Protein AF-A0A9E1NMP4-F1 (afdb_monomer_lite)

Radius of gyration: 29.99 Å; chains: 1; bounding box: 63×59×65 Å

Secondary structure (DSSP, 8-state):
------EEEETTEEEEGGGS-HHHHHHHHHHHHHHHHHHHHHHHHHHHHHHHHHHHHHHHHHSPP--------------

Foldseek 3Di:
DDPPQCWDADPNDIDGPVPDDPVRVVVVVVVVVVVVVVVVVVVVVVVVVVVVVVVVVVVVVPDPPPPCPPPVPPDPPDD

pLDDT: mean 82.52, std 18.63, range [37.88, 98.75]

Structure (mmCIF, N/CA/C/O backbone):
data_AF-A0A9E1NMP4-F1
#
_entry.id   AF-A0A9E1NMP4-F1
#
loop_
_atom_site.group_PDB
_atom_site.id
_atom_site.type_symbol
_atom_site.label_atom_id
_atom_site.label_alt_id
_atom_site.label_comp_id
_atom_site.label_asym_id
_atom_site.label_entity_id
_atom_site.label_seq_id
_atom_site.pdbx_PDB_ins_code
_atom_site.Cartn_x
_atom_site.Cartn_y
_atom_site.Cartn_z
_atom_site.occupancy
_atom_site.B_iso_or_equiv
_atom_site.auth_seq_id
_atom_site.auth_comp_id
_atom_site.auth_asym_id
_atom_site.auth_atom_id
_atom_site.pdbx_PDB_model_num
ATOM 1 N N . MET A 1 1 ? -36.051 15.106 17.320 1.00 37.88 1 MET A N 1
ATOM 2 C CA . MET A 1 1 ? -34.581 15.147 17.309 1.00 37.88 1 MET A CA 1
ATOM 3 C C . MET A 1 1 ? -34.150 13.788 16.818 1.00 37.88 1 MET A C 1
ATOM 5 O O . MET A 1 1 ? -34.469 12.815 17.483 1.00 37.88 1 MET A O 1
ATOM 9 N N . SER A 1 2 ? -33.625 13.711 15.601 1.00 45.06 2 SER A N 1
ATOM 10 C CA . SER A 1 2 ? -33.155 12.452 15.028 1.00 45.06 2 SER A CA 1
ATOM 11 C C . SER A 1 2 ? -31.834 12.125 15.714 1.00 45.06 2 SER A C 1
ATOM 13 O O . SER A 1 2 ? -30.872 12.868 15.546 1.00 45.06 2 SER A O 1
ATOM 15 N N . GLU A 1 3 ? -31.820 11.103 16.560 1.00 53.88 3 GLU A N 1
ATOM 16 C CA . GLU A 1 3 ? -30.581 10.561 17.114 1.00 53.88 3 GLU A CA 1
ATOM 17 C C . GLU A 1 3 ? -29.827 9.900 15.953 1.00 53.88 3 GLU A C 1
ATOM 19 O O . GLU A 1 3 ? -30.223 8.841 15.472 1.00 53.88 3 GLU A O 1
ATOM 24 N N . GLU A 1 4 ? -28.799 10.570 15.426 1.00 60.09 4 GLU A N 1
ATOM 25 C CA . GLU A 1 4 ? -27.826 9.922 14.547 1.00 60.09 4 GLU A CA 1
ATOM 26 C C . GLU A 1 4 ? -26.949 9.028 15.422 1.00 60.09 4 GLU A C 1
ATOM 28 O O . GLU A 1 4 ? -26.002 9.486 16.057 1.00 60.09 4 GLU A O 1
ATOM 33 N N . THR A 1 5 ? -27.308 7.750 15.503 1.00 60.91 5 THR A N 1
ATOM 34 C CA . THR A 1 5 ? -26.467 6.720 16.112 1.00 60.91 5 THR A CA 1
ATOM 35 C C . THR A 1 5 ? -25.198 6.597 15.280 1.00 60.91 5 THR A C 1
ATOM 37 O O . THR A 1 5 ? -25.242 6.151 14.132 1.00 60.91 5 THR A O 1
ATOM 40 N N . ASN A 1 6 ? -24.075 7.034 15.837 1.00 79.94 6 ASN A N 1
ATOM 41 C CA . ASN A 1 6 ? -22.797 7.047 15.145 1.00 79.94 6 ASN A CA 1
ATOM 42 C C . ASN A 1 6 ? -22.224 5.620 15.187 1.00 79.94 6 ASN A C 1
ATOM 44 O O . ASN A 1 6 ? -21.576 5.238 16.159 1.00 79.94 6 ASN A O 1
ATOM 48 N N . THR A 1 7 ? -22.540 4.788 14.193 1.00 84.00 7 THR A N 1
ATOM 49 C CA . THR A 1 7 ? -22.095 3.390 14.148 1.00 84.00 7 THR A CA 1
ATOM 50 C C . THR A 1 7 ? -20.828 3.228 13.311 1.00 84.00 7 THR A C 1
ATOM 52 O O . THR A 1 7 ? -20.615 3.919 12.314 1.00 84.00 7 THR A O 1
ATOM 55 N N . ILE A 1 8 ? -19.957 2.309 13.725 1.00 84.38 8 ILE A N 1
ATOM 56 C CA . ILE A 1 8 ? -18.781 1.885 12.959 1.00 84.38 8 ILE A CA 1
ATOM 57 C C . ILE A 1 8 ? -18.853 0.389 12.697 1.00 84.38 8 ILE A C 1
ATOM 59 O O . ILE A 1 8 ? -19.357 -0.372 13.519 1.00 84.38 8 ILE A O 1
ATOM 63 N N . THR A 1 9 ? -18.324 -0.043 11.558 1.00 85.12 9 THR A N 1
ATOM 64 C CA . THR A 1 9 ? -18.189 -1.468 11.246 1.00 85.12 9 THR A CA 1
ATOM 65 C C . THR A 1 9 ? -16.739 -1.894 11.439 1.00 85.12 9 THR A C 1
ATOM 67 O O . THR A 1 9 ? -15.846 -1.312 10.826 1.00 85.12 9 THR A O 1
ATOM 70 N N . ILE A 1 10 ? -16.509 -2.896 12.287 1.00 82.25 10 ILE A N 1
ATOM 71 C CA . ILE A 1 10 ? -15.205 -3.540 12.504 1.00 82.25 10 ILE A CA 1
ATOM 72 C C . ILE A 1 10 ? -15.420 -5.048 12.349 1.00 82.25 10 ILE A C 1
ATOM 74 O O . ILE A 1 10 ? -16.326 -5.594 12.975 1.00 82.25 10 ILE A O 1
ATOM 78 N N . ASP A 1 11 ? -14.614 -5.720 11.521 1.00 81.06 11 ASP A N 1
ATOM 79 C CA . ASP A 1 11 ? -14.707 -7.172 11.269 1.00 81.06 11 ASP A CA 1
ATOM 80 C C . ASP A 1 11 ? -16.134 -7.651 10.919 1.00 81.06 11 ASP A C 1
ATOM 82 O O . ASP A 1 11 ? -16.644 -8.618 11.492 1.00 81.06 11 ASP A O 1
ATOM 86 N N . ASP A 1 12 ? -16.809 -6.932 10.014 1.00 83.00 12 ASP A N 1
ATOM 87 C CA . ASP A 1 12 ? -18.196 -7.189 9.581 1.00 83.00 12 ASP A CA 1
ATOM 88 C C . ASP A 1 12 ? -19.256 -7.111 10.700 1.00 83.00 12 ASP A C 1
ATOM 90 O O . ASP A 1 12 ? -20.394 -7.560 10.533 1.00 83.00 12 ASP A O 1
ATOM 94 N N . LYS A 1 13 ? -18.912 -6.515 11.847 1.00 84.00 13 LYS A N 1
ATOM 95 C CA . LYS A 1 13 ? -19.841 -6.238 12.946 1.00 84.00 13 LYS A CA 1
ATOM 96 C C . LYS A 1 13 ? -20.024 -4.746 13.132 1.00 84.00 13 LYS A C 1
ATOM 98 O O . LYS A 1 13 ? -19.062 -3.985 13.160 1.00 84.00 13 LYS A O 1
ATOM 103 N N . GLU A 1 14 ? -21.275 -4.350 13.296 1.00 87.69 14 GLU A N 1
ATOM 104 C CA . GLU A 1 14 ? -21.654 -2.975 13.571 1.00 87.69 14 GLU A CA 1
ATOM 105 C C . GLU A 1 14 ? -21.615 -2.707 15.081 1.00 87.69 14 GLU A C 1
ATOM 107 O O . GLU A 1 14 ? -22.174 -3.465 15.878 1.00 87.69 14 GLU A O 1
ATOM 112 N N . TYR A 1 15 ? -20.943 -1.627 15.464 1.00 84.62 15 TYR A N 1
ATOM 113 C CA . TYR A 1 15 ? -20.803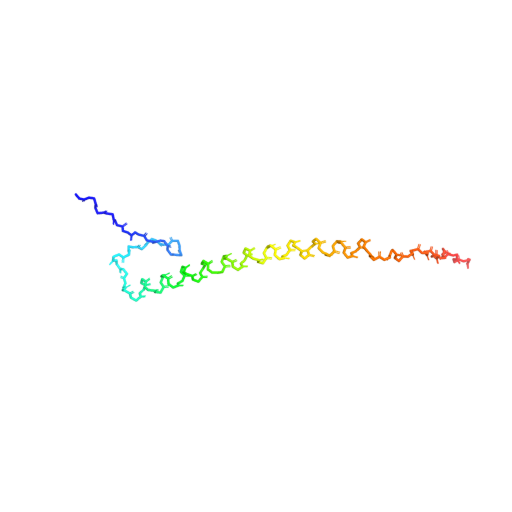 -1.164 16.838 1.00 84.62 15 TYR A CA 1
ATOM 114 C C . TYR A 1 15 ? -21.280 0.281 16.928 1.00 84.62 15 TYR A C 1
ATOM 116 O O . TYR A 1 15 ? -20.889 1.113 16.111 1.00 84.62 15 TYR A O 1
ATOM 124 N N . SER A 1 16 ? -22.087 0.601 17.937 1.00 87.75 16 SER A N 1
ATOM 125 C CA . SER A 1 16 ? -22.369 1.995 18.278 1.00 87.75 16 SER A CA 1
ATOM 126 C C . SER A 1 16 ? -21.124 2.614 18.904 1.00 87.75 16 SER A C 1
ATOM 128 O O . SER A 1 16 ? -20.593 2.072 19.874 1.00 87.75 16 SER A O 1
ATOM 130 N N . LEU A 1 17 ? -20.656 3.753 18.389 1.00 82.81 17 LEU A N 1
ATOM 131 C CA . LEU A 1 17 ? -19.557 4.493 19.013 1.00 82.81 17 LEU A CA 1
ATOM 132 C C . LEU A 1 17 ? -19.903 4.890 20.447 1.00 82.81 17 LEU A C 1
ATOM 134 O O . LEU A 1 17 ? -19.013 4.943 21.288 1.00 82.81 17 LEU A O 1
ATOM 138 N N . ASP A 1 18 ? -21.173 5.131 20.751 1.00 84.81 18 ASP A N 1
ATOM 139 C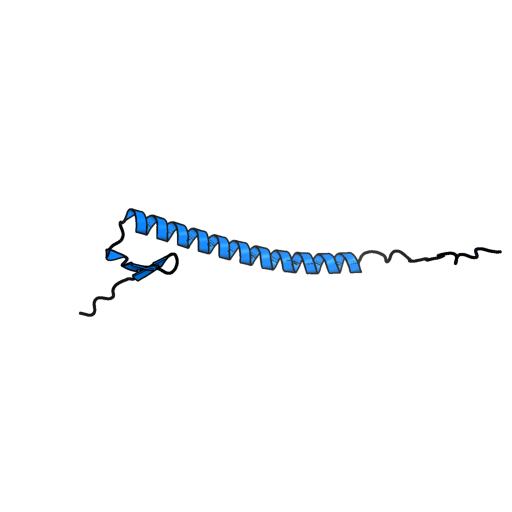 CA . ASP A 1 18 ? -21.602 5.521 22.094 1.00 84.81 18 ASP A CA 1
ATOM 140 C C . ASP A 1 18 ? -21.450 4.378 23.112 1.00 84.81 18 ASP A C 1
ATOM 142 O O . ASP A 1 18 ? -21.241 4.640 24.295 1.00 84.81 18 ASP A O 1
ATOM 146 N N . ASP A 1 19 ? -21.451 3.126 22.640 1.00 86.69 19 ASP A N 1
ATOM 147 C CA . ASP A 1 19 ? -21.279 1.926 23.468 1.00 86.69 19 ASP A CA 1
ATOM 148 C C . ASP A 1 19 ? -19.800 1.536 23.663 1.00 86.69 19 ASP A C 1
ATOM 150 O O . ASP A 1 19 ? -19.486 0.636 24.448 1.00 86.69 19 ASP A O 1
ATOM 154 N N . LEU A 1 20 ? -18.872 2.193 22.957 1.00 86.81 20 LEU A N 1
ATOM 155 C CA . LEU A 1 20 ? -17.435 1.921 23.044 1.00 86.81 20 LEU A CA 1
ATOM 156 C C . LEU A 1 20 ? -16.754 2.788 24.107 1.00 86.81 20 LEU A C 1
ATOM 158 O O . LEU A 1 20 ? -17.070 3.970 24.269 1.00 86.81 20 LEU A O 1
ATOM 162 N N . SER A 1 21 ? -15.749 2.217 24.780 1.00 90.69 21 SER A N 1
ATOM 163 C CA . SER A 1 21 ? -14.915 2.971 25.721 1.00 90.69 21 SER A CA 1
ATOM 164 C C . SER A 1 21 ? -14.063 4.024 25.004 1.00 90.69 21 SER A C 1
ATOM 166 O O . SER A 1 21 ? -13.751 3.894 23.815 1.00 90.69 21 SER A O 1
ATOM 168 N N . ASP A 1 22 ? -13.654 5.065 25.729 1.00 89.94 22 ASP A N 1
ATOM 169 C CA . ASP A 1 22 ? -12.814 6.135 25.180 1.00 89.94 22 ASP A CA 1
ATOM 170 C C . ASP A 1 22 ? -11.433 5.620 24.740 1.00 89.94 22 ASP A C 1
ATOM 172 O O . ASP A 1 22 ? -10.884 6.065 23.725 1.00 89.94 22 ASP A O 1
ATOM 176 N N . GLU A 1 23 ? -10.894 4.617 25.438 1.00 92.38 23 GLU A N 1
ATOM 177 C CA . GLU A 1 23 ? -9.673 3.921 25.031 1.00 92.38 23 GLU A CA 1
ATOM 178 C C . GLU A 1 23 ? -9.878 3.182 23.705 1.00 92.38 23 GLU A C 1
ATOM 180 O O . GLU A 1 23 ? -9.061 3.310 22.796 1.00 92.38 23 GLU A O 1
ATOM 185 N N . CYS A 1 24 ? -10.998 2.468 23.549 1.00 90.12 24 CYS A N 1
ATOM 186 C CA . CYS A 1 24 ? -11.306 1.745 22.316 1.00 90.12 24 CYS A CA 1
ATOM 187 C C . CYS A 1 24 ? -11.417 2.700 21.118 1.00 90.12 24 CYS A C 1
ATOM 189 O O . CYS A 1 24 ? -10.821 2.450 20.070 1.00 90.12 24 CYS A O 1
ATOM 191 N N . LYS A 1 25 ? -12.094 3.842 21.291 1.00 89.25 25 LYS A N 1
ATOM 192 C CA . LYS A 1 25 ? -12.181 4.896 20.264 1.00 89.25 25 LYS A CA 1
ATOM 193 C C . LYS A 1 25 ? -10.803 5.424 19.861 1.00 89.25 25 LYS A C 1
ATOM 195 O O . LYS A 1 25 ? -10.559 5.648 18.677 1.00 89.25 25 LYS A O 1
ATOM 200 N N . THR A 1 26 ? -9.905 5.602 20.828 1.00 93.19 26 THR A N 1
ATOM 201 C CA . THR A 1 26 ? -8.534 6.080 20.586 1.00 93.19 26 THR A CA 1
ATOM 202 C C . THR A 1 26 ? -7.722 5.075 19.767 1.00 93.19 26 THR A C 1
ATOM 204 O O . THR A 1 26 ? -7.028 5.454 18.817 1.00 93.19 26 THR A O 1
ATOM 207 N N . GLU A 1 27 ? -7.840 3.787 20.085 1.00 92.94 27 GLU A N 1
ATOM 208 C CA . GLU A 1 27 ? -7.180 2.723 19.322 1.00 92.94 27 GLU A CA 1
ATOM 209 C C . GLU A 1 27 ? -7.741 2.616 17.899 1.00 92.94 27 GLU A C 1
ATOM 211 O O . GLU A 1 27 ? -6.973 2.506 16.946 1.00 92.94 27 GLU A O 1
ATOM 216 N N . ILE A 1 28 ? -9.060 2.745 17.719 1.00 90.56 28 ILE A N 1
ATOM 217 C CA . ILE A 1 28 ? -9.692 2.757 16.388 1.00 90.56 28 ILE A CA 1
ATOM 218 C C . ILE A 1 28 ? -9.165 3.919 15.538 1.00 90.56 28 ILE A C 1
ATOM 220 O O . ILE A 1 28 ? -8.815 3.722 14.375 1.00 90.56 28 ILE A O 1
ATOM 224 N N . GLN A 1 29 ? -9.056 5.121 16.108 1.00 91.38 29 GLN A N 1
ATOM 225 C CA . GLN A 1 29 ? -8.480 6.270 15.399 1.00 91.38 29 GLN A CA 1
ATOM 226 C C . GLN A 1 29 ? -7.017 6.023 15.009 1.00 91.38 29 GLN A C 1
ATOM 228 O O . GLN A 1 29 ? -6.606 6.339 13.890 1.00 91.38 29 GLN A O 1
ATOM 233 N N . SER A 1 30 ? -6.236 5.430 15.913 1.00 95.06 30 SER A N 1
ATOM 234 C CA . SER A 1 30 ? -4.833 5.087 15.661 1.00 95.06 30 SER A CA 1
ATOM 235 C C . SER A 1 30 ? -4.695 4.026 14.567 1.00 95.06 30 SER A C 1
ATOM 237 O O . SER A 1 30 ? -3.814 4.136 13.711 1.00 95.06 30 SER A O 1
ATOM 239 N N . LEU A 1 31 ? -5.593 3.037 14.546 1.00 93.38 31 LEU A N 1
ATOM 240 C CA . LEU A 1 31 ? -5.654 2.010 13.511 1.00 93.38 31 LEU A CA 1
ATOM 241 C C . LEU A 1 31 ? -5.976 2.623 12.144 1.00 93.38 31 LEU A C 1
ATOM 243 O O . LEU A 1 31 ? -5.211 2.427 11.203 1.00 93.38 31 LEU A O 1
ATOM 247 N N . GLN A 1 32 ? -7.032 3.435 12.051 1.00 91.94 32 GLN A N 1
ATOM 248 C CA . GLN A 1 32 ? -7.418 4.121 10.810 1.00 91.94 32 GLN A CA 1
ATOM 249 C C . GLN A 1 32 ? -6.294 5.011 10.266 1.00 91.94 32 GLN A C 1
ATOM 251 O O . GLN A 1 32 ? -6.050 5.061 9.058 1.00 91.94 32 GLN A O 1
ATOM 256 N N . PHE A 1 33 ? -5.571 5.695 11.156 1.00 96.38 33 PHE A N 1
ATOM 257 C CA . PHE A 1 33 ? -4.394 6.466 10.774 1.00 96.38 33 PHE A CA 1
ATOM 258 C C . PHE A 1 33 ? -3.300 5.573 10.166 1.00 96.38 33 PHE A C 1
ATOM 260 O O . PHE A 1 33 ? -2.777 5.877 9.090 1.00 96.38 33 PHE A O 1
ATOM 267 N N . CYS A 1 34 ? -2.979 4.451 10.819 1.00 97.69 34 CYS A N 1
ATOM 268 C CA . CYS A 1 34 ? -1.996 3.492 10.314 1.00 97.69 34 CYS A CA 1
ATOM 269 C C . CYS A 1 34 ? -2.406 2.909 8.954 1.00 97.69 34 CYS A C 1
ATOM 2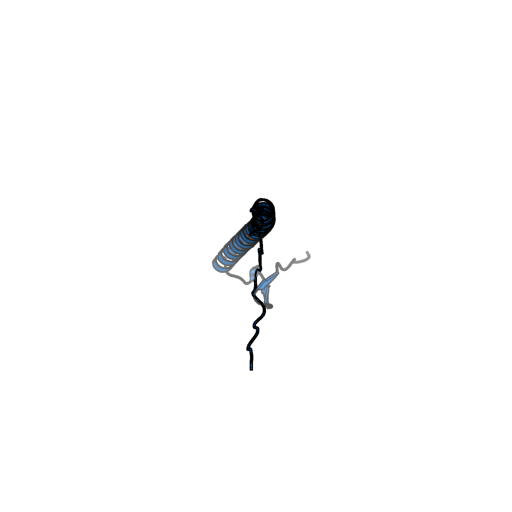71 O O . CYS A 1 34 ? -1.574 2.823 8.049 1.00 97.69 34 CYS A O 1
ATOM 273 N N . GLU A 1 35 ? -3.677 2.549 8.782 1.00 96.06 35 GLU A N 1
ATOM 274 C CA . GLU A 1 35 ? -4.218 2.051 7.513 1.00 96.06 35 GLU A CA 1
ATOM 275 C C . GLU A 1 35 ? -4.071 3.081 6.387 1.00 96.06 35 GLU A C 1
ATOM 277 O O . GLU A 1 35 ? -3.633 2.741 5.282 1.00 96.06 35 GLU A O 1
ATOM 282 N N . GLY A 1 36 ? -4.350 4.356 6.675 1.00 97.56 36 GLY A N 1
ATOM 283 C CA . GLY A 1 36 ? -4.133 5.456 5.737 1.00 97.56 36 GLY A CA 1
ATOM 284 C C . GLY A 1 36 ? -2.670 5.585 5.303 1.00 97.56 36 GLY A C 1
ATOM 285 O O . GLY A 1 36 ? -2.378 5.715 4.107 1.00 97.56 36 GLY A O 1
ATOM 286 N N . GLU A 1 37 ? -1.727 5.484 6.242 1.00 98.56 37 GLU A N 1
ATOM 287 C CA . GLU A 1 37 ? -0.298 5.525 5.915 1.00 98.56 37 GLU A CA 1
ATOM 288 C C . GLU A 1 37 ? 0.156 4.295 5.115 1.00 98.56 37 GLU A C 1
ATOM 290 O O . GLU A 1 37 ? 0.930 4.441 4.162 1.00 98.56 37 GLU A O 1
ATOM 295 N N . ILE A 1 38 ? -0.364 3.100 5.416 1.00 98.44 38 ILE A N 1
ATOM 296 C CA . ILE A 1 38 ? -0.107 1.886 4.624 1.00 98.44 38 ILE A CA 1
ATOM 297 C C . ILE A 1 38 ? -0.597 2.075 3.184 1.00 98.44 38 ILE A C 1
ATOM 299 O O . ILE A 1 38 ? 0.155 1.821 2.236 1.00 98.44 38 ILE A O 1
ATOM 303 N N . ALA A 1 39 ? -1.821 2.573 2.994 1.00 98.44 39 ALA A N 1
ATOM 304 C CA . ALA A 1 39 ? -2.363 2.854 1.666 1.00 98.44 39 ALA A CA 1
ATOM 305 C C . ALA A 1 39 ? -1.485 3.860 0.901 1.00 98.44 39 ALA A C 1
ATOM 307 O O . ALA A 1 39 ? -1.164 3.657 -0.276 1.00 98.44 39 ALA A O 1
ATOM 308 N N . ARG A 1 40 ? -1.012 4.910 1.585 1.00 98.50 40 ARG A N 1
ATOM 309 C CA . ARG A 1 40 ? -0.108 5.913 1.008 1.00 98.50 40 ARG A CA 1
ATOM 310 C C . ARG A 1 40 ? 1.234 5.318 0.580 1.00 98.50 40 ARG A C 1
ATOM 312 O O . ARG A 1 40 ? 1.750 5.667 -0.486 1.00 98.50 40 ARG A O 1
ATOM 319 N N . LEU A 1 41 ? 1.816 4.436 1.390 1.00 98.75 41 LEU A N 1
ATOM 320 C CA . LEU A 1 41 ? 3.065 3.744 1.061 1.00 98.75 41 LEU A CA 1
ATOM 321 C C . LEU A 1 41 ? 2.888 2.800 -0.132 1.00 98.75 41 LEU A C 1
ATOM 323 O O . LEU A 1 41 ? 3.721 2.816 -1.040 1.00 98.75 41 LEU A O 1
ATOM 327 N N . ASN A 1 42 ? 1.783 2.058 -0.187 1.00 98.56 42 ASN A N 1
ATOM 328 C CA . ASN A 1 42 ? 1.462 1.190 -1.321 1.00 98.56 42 ASN A CA 1
ATOM 329 C C . ASN A 1 42 ? 1.310 1.979 -2.629 1.00 98.56 42 ASN A C 1
ATOM 331 O O . ASN A 1 42 ? 1.833 1.561 -3.663 1.00 98.56 42 ASN A O 1
ATOM 335 N N . ALA A 1 43 ? 0.685 3.159 -2.588 1.00 98.56 43 ALA A N 1
ATOM 336 C CA . ALA A 1 43 ? 0.600 4.035 -3.756 1.00 98.56 43 ALA A CA 1
ATOM 337 C C . ALA A 1 43 ? 1.994 4.464 -4.256 1.00 98.56 43 ALA A C 1
ATOM 339 O O . ALA A 1 43 ? 2.284 4.386 -5.452 1.00 98.56 43 ALA A O 1
ATOM 340 N N . LYS A 1 44 ? 2.897 4.853 -3.345 1.00 98.62 44 LYS A N 1
ATOM 341 C CA . LYS A 1 44 ? 4.290 5.185 -3.700 1.00 98.62 44 LYS A CA 1
ATOM 342 C C . LYS A 1 44 ? 5.037 3.982 -4.274 1.00 98.62 44 LYS A C 1
ATOM 344 O O . LYS A 1 44 ? 5.787 4.134 -5.238 1.00 98.62 44 LYS A O 1
ATOM 349 N N . LEU A 1 45 ? 4.816 2.796 -3.710 1.00 98.56 45 LEU A N 1
ATOM 350 C CA . LEU A 1 45 ? 5.420 1.559 -4.192 1.00 98.56 45 LEU A CA 1
ATOM 351 C C . LEU A 1 45 ? 4.972 1.235 -5.625 1.00 98.56 45 LEU A C 1
ATOM 353 O O . LEU A 1 45 ? 5.809 0.872 -6.449 1.00 98.56 45 LEU A O 1
ATOM 357 N N . ALA A 1 46 ? 3.692 1.428 -5.952 1.00 98.44 46 ALA A N 1
ATOM 358 C CA . ALA A 1 46 ? 3.169 1.227 -7.305 1.00 98.44 46 ALA A CA 1
ATOM 359 C C . ALA A 1 46 ? 3.813 2.180 -8.331 1.00 98.44 46 ALA A C 1
ATOM 361 O O . ALA A 1 46 ? 4.220 1.753 -9.418 1.00 98.44 46 ALA A O 1
ATOM 362 N N . VAL A 1 47 ? 3.975 3.458 -7.966 1.00 98.50 47 VAL A N 1
ATOM 363 C CA . VAL A 1 47 ? 4.672 4.455 -8.799 1.00 98.50 47 VAL A CA 1
ATOM 364 C C . VAL A 1 47 ? 6.126 4.040 -9.033 1.00 98.50 47 VAL A C 1
ATOM 366 O O . VAL A 1 47 ? 6.577 3.975 -10.179 1.00 98.50 47 VAL A O 1
ATOM 369 N N . ALA A 1 48 ? 6.848 3.692 -7.966 1.00 98.56 48 ALA A N 1
ATOM 370 C CA . ALA A 1 48 ? 8.236 3.248 -8.060 1.00 98.56 48 ALA A CA 1
ATOM 371 C C . ALA A 1 48 ? 8.379 1.961 -8.893 1.00 98.56 48 ALA A C 1
ATOM 373 O O . ALA A 1 48 ? 9.297 1.848 -9.704 1.00 98.56 48 ALA A O 1
ATOM 374 N N . GLY A 1 49 ? 7.454 1.009 -8.741 1.00 98.50 49 GLY A N 1
ATOM 375 C CA . GLY A 1 49 ? 7.413 -0.222 -9.530 1.00 98.50 49 GLY A CA 1
ATOM 376 C C . GLY A 1 49 ? 7.231 0.040 -11.026 1.00 98.50 49 GLY A C 1
ATOM 377 O O . GLY A 1 49 ? 7.918 -0.575 -11.841 1.00 98.50 49 GLY A O 1
ATOM 378 N N . THR A 1 50 ? 6.376 0.999 -11.386 1.00 98.31 50 THR A N 1
ATOM 379 C CA . THR A 1 50 ? 6.172 1.418 -12.783 1.00 98.31 50 THR A CA 1
ATOM 380 C C . THR A 1 50 ? 7.447 2.023 -13.369 1.00 98.31 50 THR A C 1
ATOM 382 O O . THR A 1 50 ? 7.892 1.607 -14.440 1.00 98.31 50 THR A O 1
ATOM 385 N N . ALA A 1 51 ? 8.081 2.948 -12.642 1.00 97.94 51 ALA A N 1
ATOM 386 C CA . ALA A 1 51 ? 9.349 3.545 -13.057 1.00 97.94 51 ALA A CA 1
ATOM 387 C C . ALA A 1 51 ? 10.453 2.486 -13.211 1.00 97.94 51 ALA A C 1
ATOM 389 O O . ALA A 1 51 ? 11.164 2.478 -14.212 1.00 97.94 51 ALA A O 1
ATOM 390 N N . ARG A 1 52 ? 10.552 1.539 -12.268 1.00 98.44 52 ARG A N 1
ATOM 391 C CA . ARG A 1 52 ? 11.511 0.429 -12.334 1.00 98.44 52 ARG A CA 1
ATOM 392 C C . ARG A 1 52 ? 11.355 -0.382 -13.620 1.00 98.44 52 ARG A C 1
ATOM 394 O O . ARG A 1 52 ? 12.357 -0.639 -14.275 1.00 98.44 52 ARG A O 1
ATOM 401 N N . ILE A 1 53 ? 10.130 -0.762 -13.988 1.00 98.38 53 ILE A N 1
ATOM 402 C CA . ILE A 1 53 ? 9.867 -1.523 -15.223 1.00 98.38 53 ILE A CA 1
ATOM 403 C C . ILE A 1 53 ? 10.272 -0.709 -16.458 1.00 98.38 53 ILE A C 1
ATOM 405 O O . ILE A 1 53 ? 10.903 -1.248 -17.366 1.00 98.38 53 ILE A O 1
ATOM 409 N N . ALA A 1 54 ? 9.941 0.585 -16.491 1.00 98.25 54 ALA A N 1
ATOM 410 C CA . ALA A 1 54 ? 10.329 1.465 -17.591 1.00 98.25 54 ALA A CA 1
ATOM 411 C C . ALA A 1 54 ? 11.857 1.554 -17.733 1.00 98.25 54 ALA A C 1
ATOM 413 O O . ALA A 1 54 ? 12.383 1.387 -18.831 1.00 98.25 54 ALA A O 1
ATOM 414 N N . TYR A 1 55 ? 12.576 1.734 -16.624 1.00 98.12 55 TYR A N 1
ATOM 415 C CA . TYR A 1 55 ? 14.037 1.775 -16.638 1.00 98.12 55 TYR A CA 1
ATOM 416 C C . TYR A 1 55 ? 14.665 0.431 -16.999 1.00 98.12 55 TYR A C 1
ATOM 418 O O . TYR A 1 55 ? 15.646 0.414 -17.729 1.00 98.12 55 TYR A O 1
ATOM 426 N N . GLN A 1 56 ? 14.098 -0.694 -16.558 1.00 97.88 56 GLN A N 1
ATOM 427 C CA . GLN A 1 56 ? 14.569 -2.022 -16.965 1.00 97.88 56 GLN A CA 1
ATOM 428 C C . GLN A 1 56 ? 14.491 -2.212 -18.484 1.00 97.88 56 GLN A C 1
ATOM 430 O O . GLN A 1 56 ? 15.443 -2.706 -19.079 1.00 97.88 56 GLN A O 1
ATOM 435 N N . ARG A 1 57 ? 13.391 -1.779 -19.112 1.00 97.06 57 ARG A N 1
ATOM 436 C CA . ARG A 1 57 ? 13.235 -1.821 -20.576 1.00 97.06 57 ARG A CA 1
ATOM 437 C C .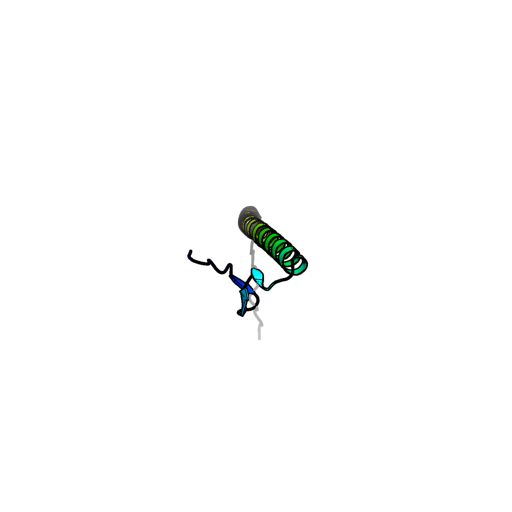 ARG A 1 57 ? 14.243 -0.919 -21.279 1.00 97.06 57 ARG A C 1
ATOM 439 O O . ARG A 1 57 ? 14.937 -1.383 -22.169 1.00 97.06 57 ARG A O 1
ATOM 446 N N . ALA A 1 58 ? 14.380 0.324 -20.819 1.00 97.25 58 ALA A N 1
ATOM 447 C CA . ALA A 1 58 ? 15.352 1.260 -21.378 1.00 97.25 58 ALA A CA 1
ATOM 448 C C . ALA A 1 58 ? 16.793 0.736 -21.264 1.00 97.25 58 ALA A C 1
ATOM 450 O O . ALA A 1 58 ? 17.576 0.881 -22.192 1.00 97.25 58 ALA A O 1
ATOM 451 N N . VAL A 1 59 ? 17.150 0.095 -20.145 1.00 96.50 59 VAL A N 1
ATOM 452 C CA . VAL A 1 59 ? 18.468 -0.535 -19.988 1.00 96.50 59 VAL A CA 1
ATOM 453 C C . VAL A 1 59 ? 18.649 -1.684 -20.979 1.00 96.50 59 VAL A C 1
ATOM 455 O O . VAL A 1 59 ? 19.705 -1.760 -21.592 1.00 96.50 59 VAL A O 1
ATOM 458 N N . ALA A 1 60 ? 17.641 -2.542 -21.166 1.00 94.94 60 ALA A N 1
ATOM 459 C CA . ALA A 1 60 ? 17.712 -3.645 -22.126 1.00 94.94 60 ALA A CA 1
ATOM 460 C C . ALA A 1 60 ? 17.880 -3.153 -23.576 1.00 94.94 60 ALA A C 1
ATOM 462 O O . ALA A 1 60 ? 18.665 -3.728 -24.315 1.00 94.94 60 ALA A O 1
ATOM 463 N N . GLU A 1 61 ? 17.208 -2.064 -23.960 1.00 94.94 61 GLU A N 1
ATOM 464 C CA . GLU A 1 61 ? 17.348 -1.438 -25.288 1.00 94.94 61 GLU A CA 1
ATOM 465 C C . GLU A 1 61 ? 18.723 -0.788 -25.514 1.00 94.94 61 GLU A C 1
ATOM 467 O O . GLU A 1 61 ? 19.170 -0.654 -26.650 1.00 94.94 61 GLU A O 1
ATOM 472 N N . LEU A 1 62 ? 19.387 -0.348 -24.441 1.00 94.25 62 LEU A N 1
ATOM 473 C CA . LEU A 1 62 ? 20.719 0.260 -24.497 1.00 94.25 62 LEU A CA 1
ATOM 474 C C . LEU A 1 62 ? 21.849 -0.766 -24.395 1.00 94.25 62 LEU A C 1
ATOM 476 O O . LEU A 1 62 ? 23.007 -0.416 -24.638 1.00 94.25 62 LEU A O 1
ATOM 480 N N . MET A 1 63 ? 21.546 -2.000 -23.987 1.00 90.75 63 MET A N 1
ATOM 481 C CA . MET A 1 63 ? 22.537 -3.063 -23.985 1.00 90.75 63 MET A CA 1
ATOM 482 C C . MET A 1 63 ? 22.851 -3.454 -25.432 1.00 90.75 63 MET A C 1
ATOM 484 O O . MET A 1 63 ? 21.940 -3.530 -26.255 1.00 90.75 63 MET A O 1
ATOM 488 N N . PRO A 1 64 ? 24.131 -3.683 -25.766 1.00 85.19 64 PRO A N 1
ATOM 489 C CA . PRO A 1 64 ? 24.462 -4.286 -27.046 1.00 85.19 64 PRO A CA 1
ATOM 490 C C . PRO A 1 64 ? 23.741 -5.634 -27.133 1.00 85.19 64 PRO A C 1
ATOM 492 O O . PRO A 1 64 ? 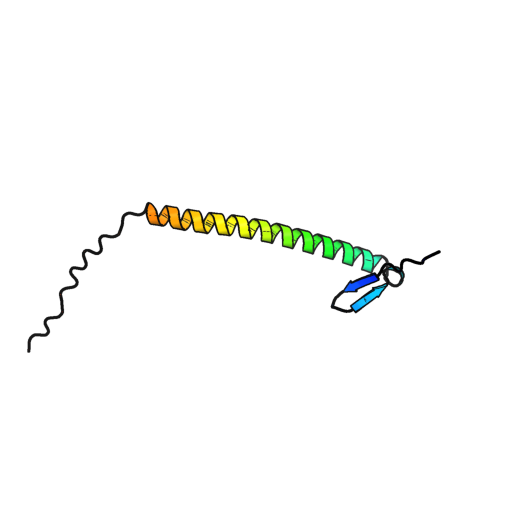23.758 -6.392 -26.161 1.00 85.19 64 PRO A O 1
ATOM 495 N N . GLU A 1 65 ? 23.095 -5.921 -28.266 1.00 70.50 65 GLU A N 1
ATOM 496 C CA . GLU A 1 65 ? 22.654 -7.287 -28.528 1.00 70.50 65 GLU A CA 1
ATOM 497 C C . GLU A 1 65 ? 23.898 -8.172 -28.439 1.00 70.50 65 GLU A C 1
ATOM 499 O O . GLU A 1 65 ? 24.892 -7.924 -29.126 1.00 70.50 65 GLU A O 1
ATOM 504 N N . GLU A 1 66 ? 23.876 -9.158 -27.540 1.00 58.78 66 GLU A N 1
ATOM 505 C CA . GLU A 1 66 ? 24.756 -10.311 -27.675 1.00 58.78 66 GLU A CA 1
ATOM 506 C C . GLU A 1 66 ? 24.473 -10.837 -29.079 1.00 58.78 66 GLU A C 1
ATOM 508 O O . GLU A 1 66 ? 23.363 -11.299 -29.353 1.00 58.78 66 GLU A O 1
ATOM 513 N N . SER A 1 67 ? 25.432 -10.664 -29.989 1.00 49.22 67 SER A N 1
ATOM 514 C CA . SER A 1 67 ? 25.420 -11.327 -31.277 1.00 49.22 67 SER A CA 1
ATOM 515 C C . SER A 1 67 ? 25.234 -12.807 -30.973 1.00 49.22 67 SER A C 1
ATOM 517 O O . SER A 1 67 ? 26.157 -13.473 -30.504 1.00 49.22 67 SER A O 1
ATOM 519 N N . ASP A 1 68 ? 24.029 -13.315 -31.203 1.00 52.84 68 ASP A N 1
ATOM 520 C CA . ASP A 1 68 ? 23.786 -14.734 -31.385 1.00 52.84 68 ASP A CA 1
ATOM 521 C C . ASP A 1 68 ? 24.442 -15.111 -32.721 1.00 52.84 68 ASP A C 1
ATOM 523 O O . ASP A 1 68 ? 23.782 -15.381 -33.722 1.00 52.84 68 ASP A O 1
ATOM 527 N N . ASP A 1 69 ? 25.780 -15.083 -32.756 1.00 45.56 69 ASP A N 1
ATOM 528 C CA . ASP A 1 69 ? 26.578 -15.890 -33.671 1.00 45.56 69 ASP A CA 1
ATOM 529 C C . ASP A 1 69 ? 26.438 -17.338 -33.187 1.00 45.56 69 ASP A C 1
ATOM 531 O O . ASP A 1 69 ? 27.366 -17.968 -32.673 1.00 45.56 69 ASP A O 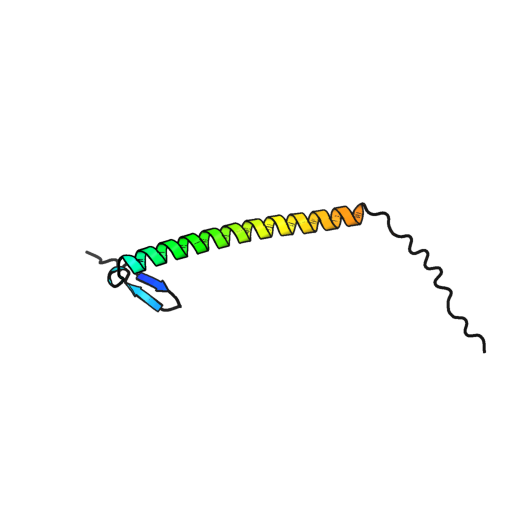1
ATOM 535 N N . GLY A 1 70 ? 25.214 -17.849 -33.317 1.00 50.25 70 GLY A N 1
ATOM 536 C CA . GLY A 1 70 ? 24.879 -19.250 -33.228 1.00 50.25 70 GLY A CA 1
ATOM 537 C C . GLY A 1 70 ? 25.497 -19.983 -34.410 1.00 50.25 70 GLY A C 1
ATOM 538 O O . GLY A 1 70 ? 24.781 -20.491 -35.271 1.00 50.25 70 GLY A O 1
ATOM 539 N N . ASP A 1 71 ? 26.825 -20.113 -34.418 1.00 49.59 71 ASP A N 1
ATOM 540 C CA . ASP A 1 71 ? 27.500 -21.264 -35.021 1.00 49.59 71 ASP A CA 1
ATOM 541 C C . ASP A 1 71 ? 27.248 -22.480 -34.113 1.00 49.59 71 ASP A C 1
ATOM 543 O O . ASP A 1 71 ? 28.135 -23.076 -33.499 1.00 49.59 71 ASP A O 1
ATOM 547 N N . GLY A 1 72 ? 25.965 -22.809 -33.957 1.00 52.00 72 GLY A N 1
ATOM 548 C CA . GLY A 1 72 ? 25.515 -24.094 -33.468 1.00 52.00 72 GLY A CA 1
ATOM 549 C C . GLY A 1 72 ? 25.740 -25.085 -34.592 1.00 52.00 72 GLY A C 1
ATOM 550 O O . GLY A 1 72 ? 24.806 -25.386 -35.335 1.00 52.00 72 GLY A O 1
ATOM 551 N N . VAL A 1 73 ? 26.990 -25.539 -34.727 1.00 49.91 73 VAL A N 1
ATOM 552 C CA . VAL A 1 73 ? 27.388 -26.661 -35.578 1.00 49.91 73 VAL A CA 1
ATOM 553 C C . VAL A 1 73 ? 26.342 -27.757 -35.416 1.00 49.91 73 VAL A C 1
ATOM 555 O O . VAL A 1 73 ? 26.205 -28.368 -34.353 1.00 49.91 73 VAL A O 1
ATOM 558 N N . LEU A 1 74 ? 25.557 -27.943 -36.477 1.00 48.72 74 LEU A N 1
ATOM 559 C CA . LEU A 1 74 ? 24.612 -29.034 -36.596 1.00 48.72 74 LEU A CA 1
ATOM 560 C C . LEU A 1 74 ? 25.394 -30.329 -36.398 1.00 48.72 74 LEU A C 1
ATOM 562 O O . LEU A 1 74 ? 26.402 -30.569 -37.060 1.00 48.72 74 LEU A O 1
ATOM 566 N N . LEU A 1 75 ? 24.925 -31.130 -35.447 1.00 52.94 75 LEU A N 1
ATOM 567 C CA . LEU A 1 75 ? 25.414 -32.469 -35.174 1.00 52.94 75 LEU A CA 1
ATOM 568 C C . LEU A 1 75 ? 25.311 -33.305 -36.458 1.00 52.94 75 LEU A C 1
ATOM 570 O O . LEU A 1 75 ? 24.237 -33.803 -36.788 1.00 52.94 75 LEU A O 1
ATOM 574 N N . GLU A 1 76 ? 26.421 -33.477 -37.172 1.00 52.47 76 GLU A N 1
ATOM 575 C CA . GLU A 1 76 ? 26.616 -34.667 -37.995 1.00 52.47 76 GLU A CA 1
ATOM 576 C C . GLU A 1 76 ? 27.197 -35.758 -37.091 1.00 52.47 76 GLU A C 1
ATOM 578 O O . GLU A 1 76 ? 28.409 -35.894 -36.925 1.00 52.47 76 GLU A O 1
ATOM 583 N N . GLU A 1 77 ? 26.310 -36.534 -36.464 1.00 56.56 77 GLU A N 1
ATOM 584 C CA . GLU A 1 77 ? 26.659 -37.893 -36.053 1.00 56.56 77 GLU A CA 1
ATOM 585 C C . GLU A 1 77 ? 26.719 -38.753 -37.323 1.00 56.56 77 GLU A C 1
ATOM 587 O O . GLU A 1 77 ? 25.718 -39.264 -37.827 1.00 56.56 77 GLU A O 1
ATOM 592 N N . ASP A 1 78 ? 27.924 -38.832 -37.882 1.00 55.62 78 ASP A N 1
ATOM 593 C CA . ASP A 1 78 ? 28.295 -39.710 -38.984 1.00 55.62 78 ASP A CA 1
ATOM 594 C C . ASP A 1 78 ? 28.338 -41.173 -38.480 1.00 55.62 78 ASP A C 1
ATOM 596 O O . ASP A 1 78 ? 29.183 -41.518 -37.657 1.00 55.62 78 ASP A O 1
ATOM 600 N N . LYS A 1 79 ? 27.428 -41.996 -39.023 1.00 43.47 79 LYS A N 1
ATOM 601 C CA . LYS A 1 79 ? 27.426 -43.476 -39.158 1.00 43.47 79 LYS A CA 1
ATOM 602 C C . LYS A 1 79 ? 27.497 -44.409 -37.944 1.00 43.47 79 LYS A C 1
ATOM 604 O O . LYS A 1 79 ? 28.547 -44.501 -37.277 1.00 43.47 79 LYS A O 1
#

Sequence (79 aa):
MSEETNTITIDDKEYSLDDLSDECKTEIQSLQFCEGEIARLNAKLAVAGTARIAYQRAVAELMPEESDDGDGVLLEEDK